Protein AF-A0A644WWA4-F1 (afdb_monomer)

Organism: NCBI:txid1076179

Nearest PDB structures (foldseek):
  1xds-assembly1_B  TM=4.537E-01  e=2.143E+00  Streptomyces purpurascens
  6u6p-assembly1_B  TM=3.952E-01  e=3.153E+00  Neisseria gonorrhoeae
  4r9y-assembly2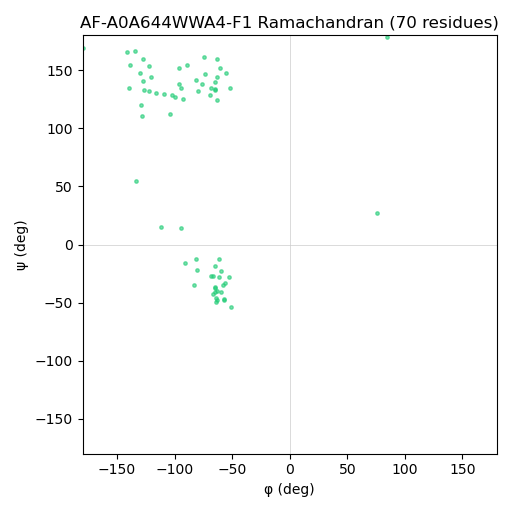_M  TM=2.277E-01  e=3.825E+00  Mus musculus

Sequence (72 aa):
MDLPSCKYMIFHGEPFKDEDFGEAIDTVWEAIKKFSPKLYGYEWATEDGPRFQLAPIGERGYIEGIPVRALQ

Mean predicted aligned error: 2.76 Å

Foldseek 3Di:
DDADDFDWDKQFFAAADPVCLVVLVVVSVVCVVPDDCVVVQKHFDCVSDDKDWDDADRHRGTMIITTIDGHD

Structure (mmCIF, N/CA/C/O backbone):
data_AF-A0A644WWA4-F1
#
_entry.id   AF-A0A644WWA4-F1
#
loop_
_atom_site.group_PDB
_atom_site.id
_atom_site.type_symbol
_atom_site.label_atom_id
_atom_site.label_alt_id
_atom_site.label_comp_id
_atom_site.label_asym_id
_atom_site.label_entity_id
_atom_site.label_seq_id
_atom_site.pdbx_PDB_ins_code
_atom_site.Cartn_x
_atom_site.Cartn_y
_atom_site.Cartn_z
_atom_site.occupancy
_atom_site.B_iso_or_equiv
_atom_site.auth_seq_id
_atom_site.auth_comp_id
_atom_site.auth_asym_id
_atom_site.auth_atom_id
_atom_site.pdbx_PDB_model_num
ATOM 1 N N . MET A 1 1 ? -1.050 -21.231 13.294 1.00 63.06 1 MET A N 1
ATOM 2 C CA . MET A 1 1 ? -1.662 -20.096 14.012 1.00 63.06 1 MET A CA 1
ATOM 3 C C . MET A 1 1 ? -2.381 -19.287 12.966 1.00 63.06 1 MET A C 1
ATOM 5 O O . MET A 1 1 ? -1.733 -18.899 12.002 1.00 63.06 1 MET A O 1
ATOM 9 N N . ASP A 1 2 ? -3.683 -19.101 13.134 1.00 81.62 2 ASP A N 1
ATOM 10 C CA . ASP A 1 2 ? -4.509 -18.341 12.202 1.00 81.62 2 ASP A CA 1
ATOM 11 C C . ASP A 1 2 ? -4.651 -16.909 12.708 1.00 81.62 2 ASP A C 1
ATOM 13 O O . ASP A 1 2 ? -4.809 -16.679 13.909 1.00 81.62 2 ASP A O 1
ATOM 17 N N . LEU A 1 3 ? -4.555 -15.946 11.794 1.00 81.31 3 LEU A N 1
ATOM 18 C CA . LEU A 1 3 ? -4.860 -14.555 12.101 1.00 81.31 3 LEU A CA 1
ATOM 19 C C . LEU A 1 3 ? -6.380 -14.354 12.032 1.00 81.31 3 LEU A C 1
ATOM 21 O O . LEU A 1 3 ? -7.027 -14.930 11.151 1.00 81.31 3 LEU A O 1
ATOM 25 N N . PRO A 1 4 ? -6.966 -13.548 12.931 1.00 86.44 4 PRO A N 1
ATOM 26 C CA . PRO A 1 4 ? -8.366 -13.171 12.812 1.00 86.44 4 PRO A CA 1
ATOM 27 C C . PRO A 1 4 ? -8.603 -12.411 11.501 1.00 86.44 4 PRO A C 1
ATOM 29 O O . PRO A 1 4 ? -7.713 -11.748 10.970 1.00 86.44 4 PRO A O 1
ATOM 32 N N . SER A 1 5 ? -9.822 -12.498 10.969 1.00 92.06 5 SER A N 1
ATOM 33 C CA . SER A 1 5 ? -10.197 -11.737 9.777 1.00 92.06 5 SER A CA 1
ATOM 34 C C . SER A 1 5 ? -10.176 -10.235 10.066 1.00 92.06 5 SER A C 1
ATOM 36 O O . SER A 1 5 ? -10.812 -9.794 11.025 1.00 92.06 5 SER A O 1
ATOM 38 N N . CYS A 1 6 ? -9.560 -9.447 9.191 1.00 94.50 6 CYS A N 1
ATOM 39 C CA . CYS A 1 6 ? -9.620 -7.989 9.228 1.00 94.50 6 CYS A CA 1
ATOM 40 C C . CYS A 1 6 ? -9.886 -7.411 7.830 1.00 94.50 6 CYS A C 1
ATOM 42 O O . CYS A 1 6 ? -9.852 -8.124 6.822 1.00 94.50 6 CYS A O 1
ATOM 44 N N . LYS A 1 7 ? -10.230 -6.120 7.770 1.00 96.81 7 LYS A N 1
ATOM 45 C CA . LYS A 1 7 ? -10.431 -5.399 6.507 1.00 96.81 7 LYS A CA 1
ATOM 46 C C . LYS A 1 7 ? -9.163 -4.652 6.134 1.00 96.81 7 LYS A C 1
ATOM 48 O O . LYS A 1 7 ? -8.421 -4.221 7.006 1.00 96.81 7 LYS A O 1
ATOM 53 N N . TYR A 1 8 ? -8.964 -4.454 4.837 1.00 97.94 8 TYR A N 1
ATOM 54 C CA . TYR A 1 8 ? -7.806 -3.760 4.294 1.00 97.94 8 TYR A CA 1
ATOM 55 C C . TYR A 1 8 ? -8.236 -2.637 3.363 1.00 97.94 8 TYR A C 1
ATOM 57 O O . TYR A 1 8 ? -9.156 -2.800 2.561 1.00 97.94 8 TYR A O 1
ATOM 65 N N . MET A 1 9 ? -7.526 -1.519 3.444 1.00 98.31 9 MET A N 1
ATOM 66 C CA . MET A 1 9 ? -7.491 -0.520 2.387 1.00 98.31 9 MET A CA 1
ATOM 67 C C . MET A 1 9 ? -6.302 -0.841 1.491 1.00 98.31 9 MET A C 1
ATOM 69 O O . MET A 1 9 ? -5.176 -0.976 1.976 1.00 98.31 9 MET A O 1
ATOM 73 N N . ILE A 1 10 ? -6.573 -0.991 0.199 1.00 98.31 10 ILE A N 1
ATOM 74 C CA . ILE A 1 10 ? -5.565 -1.338 -0.795 1.00 98.31 10 ILE A CA 1
ATOM 75 C C . ILE A 1 10 ? -5.125 -0.072 -1.516 1.00 98.31 10 ILE A C 1
ATOM 77 O O . ILE A 1 10 ? -5.952 0.657 -2.060 1.00 98.31 10 ILE A O 1
ATOM 81 N N . PHE A 1 11 ? -3.818 0.149 -1.543 1.00 98.50 11 PHE A N 1
ATOM 82 C CA . PHE A 1 11 ? -3.180 1.117 -2.416 1.00 98.50 11 PHE A CA 1
ATOM 83 C C . PHE A 1 11 ? -2.560 0.367 -3.577 1.00 98.50 11 PHE A C 1
ATOM 85 O O . PHE A 1 11 ? -1.826 -0.604 -3.391 1.00 98.50 11 PHE A O 1
ATOM 92 N N . HIS A 1 12 ? -2.882 0.824 -4.777 1.00 98.38 12 HIS A N 1
ATOM 93 C CA . HIS A 1 12 ? -2.418 0.236 -6.018 1.00 98.38 12 HIS A CA 1
ATOM 94 C C . HIS A 1 12 ? -1.818 1.357 -6.861 1.00 98.38 12 HIS A C 1
ATOM 96 O O . HIS A 1 12 ? -2.528 2.266 -7.284 1.00 98.38 12 HIS A O 1
ATOM 102 N N . GLY A 1 13 ? -0.496 1.324 -7.016 1.00 97.88 13 GLY A N 1
ATOM 103 C CA . GLY A 1 13 ? 0.239 2.240 -7.880 1.00 97.88 13 GLY A CA 1
ATOM 104 C C . GLY A 1 13 ? 0.062 1.904 -9.359 1.00 97.88 13 GLY A C 1
ATOM 105 O O . GLY A 1 13 ? -0.313 0.787 -9.718 1.00 97.88 13 GLY A O 1
ATOM 106 N N . GLU A 1 14 ? 0.359 2.874 -10.217 1.00 98.06 14 GLU A N 1
ATOM 107 C CA . GLU A 1 14 ? 0.325 2.697 -11.669 1.00 98.06 14 GLU A CA 1
ATOM 108 C C . GLU A 1 14 ? 1.358 1.656 -12.146 1.00 98.06 14 GLU A C 1
ATOM 110 O O . GLU A 1 14 ? 2.327 1.369 -11.431 1.00 98.06 14 GLU A O 1
ATOM 115 N N . PRO A 1 15 ? 1.177 1.080 -13.349 1.00 98.44 15 PRO A N 1
ATOM 116 C CA . PRO A 1 15 ? 2.230 0.326 -14.011 1.00 98.44 15 PRO A CA 1
ATOM 117 C C . PRO A 1 15 ? 3.507 1.158 -14.180 1.00 98.44 15 PRO A C 1
ATOM 119 O O . PRO A 1 15 ? 3.455 2.367 -14.403 1.00 98.44 15 PRO A O 1
ATOM 122 N N . PHE A 1 16 ? 4.656 0.497 -14.119 1.00 98.31 16 PHE A N 1
ATOM 123 C CA . PHE A 1 16 ? 5.978 1.117 -14.216 1.00 98.31 16 PHE A CA 1
ATOM 124 C C . PHE A 1 16 ? 6.922 0.220 -15.026 1.00 98.31 16 PHE A C 1
ATOM 126 O O . PHE A 1 16 ? 6.630 -0.952 -15.268 1.00 98.31 16 PHE A O 1
ATOM 133 N N . LYS A 1 17 ? 8.066 0.751 -15.467 1.00 98.38 17 LYS A N 1
ATOM 134 C CA . LYS A 1 17 ? 9.125 -0.093 -16.038 1.00 98.38 17 LYS A CA 1
ATOM 135 C C . LYS A 1 17 ? 9.846 -0.812 -14.916 1.00 98.38 17 LYS A C 1
ATOM 137 O O . LYS A 1 17 ? 10.183 -0.164 -13.938 1.00 98.38 17 LYS A O 1
ATOM 142 N N . ASP A 1 18 ? 10.168 -2.092 -15.070 1.00 97.56 18 ASP A N 1
ATOM 143 C CA . ASP A 1 18 ? 10.756 -2.887 -13.979 1.00 97.56 18 ASP A CA 1
ATOM 144 C C . ASP A 1 18 ? 12.010 -2.263 -13.334 1.00 97.56 18 ASP A C 1
ATOM 146 O O . ASP A 1 18 ? 12.245 -2.490 -12.154 1.00 97.56 18 ASP A O 1
ATOM 150 N N . GLU A 1 19 ? 12.790 -1.456 -14.062 1.00 98.00 19 GLU A N 1
ATOM 151 C CA . GLU A 1 19 ? 13.945 -0.705 -13.538 1.00 98.00 19 GLU A CA 1
ATOM 152 C C . GLU A 1 19 ? 13.572 0.431 -12.560 1.00 98.00 19 GLU A C 1
ATOM 154 O O . GLU A 1 19 ? 14.338 0.724 -11.642 1.00 98.00 19 GLU A O 1
ATOM 159 N N . ASP A 1 20 ? 12.367 0.990 -12.685 1.00 98.25 20 ASP A N 1
ATOM 160 C CA . ASP A 1 20 ? 11.853 2.137 -11.922 1.00 98.25 20 ASP A CA 1
ATOM 161 C C . ASP A 1 20 ? 11.044 1.708 -10.676 1.00 98.25 20 ASP A C 1
ATOM 163 O O . ASP A 1 20 ? 10.321 2.504 -10.070 1.00 98.25 20 ASP A O 1
ATOM 167 N N . PHE A 1 21 ? 11.132 0.436 -10.262 1.00 97.88 21 PHE A N 1
ATOM 168 C CA . PHE A 1 21 ? 10.303 -0.114 -9.180 1.00 97.88 21 PHE A CA 1
ATOM 169 C C . PHE A 1 21 ? 10.423 0.658 -7.855 1.00 97.88 21 PHE A C 1
ATOM 171 O O . PHE A 1 21 ? 9.448 0.753 -7.109 1.00 97.88 21 PHE A O 1
ATOM 178 N N . GLY A 1 22 ? 11.605 1.207 -7.553 1.00 98.25 22 GLY A N 1
ATOM 179 C CA . GLY A 1 22 ? 11.840 1.991 -6.339 1.00 98.25 22 GLY A CA 1
ATOM 180 C C . GLY A 1 22 ? 11.003 3.270 -6.310 1.00 98.25 22 GLY A C 1
ATOM 181 O O . GLY A 1 22 ? 10.320 3.535 -5.323 1.00 98.25 22 GLY A O 1
ATOM 182 N N . GLU A 1 23 ? 10.970 4.003 -7.425 1.00 98.50 23 GLU A N 1
ATOM 183 C CA . GLU A 1 23 ? 10.185 5.236 -7.557 1.00 98.50 23 GLU A CA 1
ATOM 184 C C . GLU A 1 23 ? 8.677 4.957 -7.462 1.00 98.50 23 GLU A C 1
ATOM 186 O O . GLU A 1 23 ? 7.927 5.715 -6.836 1.00 98.50 23 GLU A O 1
ATOM 191 N N . ALA A 1 24 ? 8.226 3.829 -8.022 1.00 98.25 24 ALA A N 1
ATOM 192 C CA . ALA A 1 24 ? 6.835 3.396 -7.927 1.00 98.25 24 ALA A CA 1
ATOM 193 C C . ALA 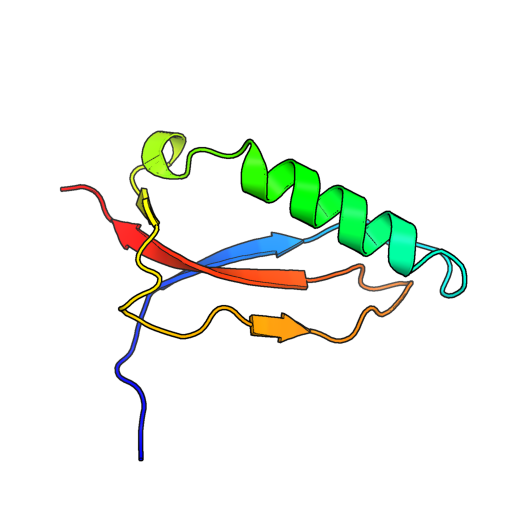A 1 24 ? 6.422 3.069 -6.478 1.00 98.25 24 ALA A C 1
ATOM 195 O O . ALA A 1 24 ? 5.326 3.439 -6.044 1.00 98.25 24 ALA A O 1
ATOM 196 N N . ILE A 1 25 ? 7.301 2.414 -5.709 1.00 98.44 25 ILE A N 1
ATOM 197 C CA . ILE A 1 25 ? 7.080 2.138 -4.281 1.00 98.44 25 ILE A CA 1
ATOM 198 C C . ILE A 1 25 ? 7.011 3.446 -3.487 1.00 98.44 25 ILE A C 1
ATOM 200 O O . ILE A 1 25 ? 6.054 3.650 -2.733 1.00 98.44 25 ILE A O 1
ATOM 204 N N . ASP A 1 26 ? 7.978 4.344 -3.687 1.00 98.56 26 ASP A N 1
ATOM 205 C CA . ASP A 1 26 ? 8.042 5.624 -2.977 1.00 98.56 26 ASP A CA 1
ATOM 206 C C . ASP A 1 26 ? 6.800 6.480 -3.242 1.00 98.56 26 ASP A C 1
ATOM 208 O O . ASP A 1 26 ? 6.223 7.050 -2.312 1.00 98.56 26 ASP A O 1
ATOM 212 N N . THR A 1 27 ? 6.318 6.497 -4.487 1.00 98.38 27 THR A N 1
ATOM 213 C CA . THR A 1 27 ? 5.079 7.188 -4.873 1.00 98.38 27 THR A CA 1
ATOM 214 C C . THR A 1 27 ? 3.881 6.689 -4.059 1.00 98.38 27 THR A C 1
ATOM 216 O O . THR A 1 27 ? 3.128 7.491 -3.495 1.00 98.38 27 THR A O 1
ATOM 219 N N . VAL A 1 28 ? 3.713 5.368 -3.946 1.00 98.44 28 VAL A N 1
ATOM 220 C CA . VAL A 1 28 ? 2.620 4.769 -3.165 1.00 98.44 28 VAL A CA 1
ATOM 221 C C . VAL A 1 28 ? 2.783 5.055 -1.671 1.00 98.44 28 VAL A C 1
ATOM 223 O O . VAL A 1 28 ? 1.812 5.420 -1.006 1.00 98.44 28 VAL A O 1
ATOM 226 N N . TRP A 1 29 ? 3.996 4.955 -1.126 1.00 98.50 29 TRP A N 1
ATOM 227 C CA . TRP A 1 29 ? 4.251 5.265 0.283 1.00 98.50 29 TRP A CA 1
ATOM 228 C C . TRP A 1 29 ? 3.975 6.731 0.626 1.00 98.50 29 TRP A C 1
ATOM 230 O O . TRP A 1 29 ? 3.394 7.013 1.677 1.00 98.50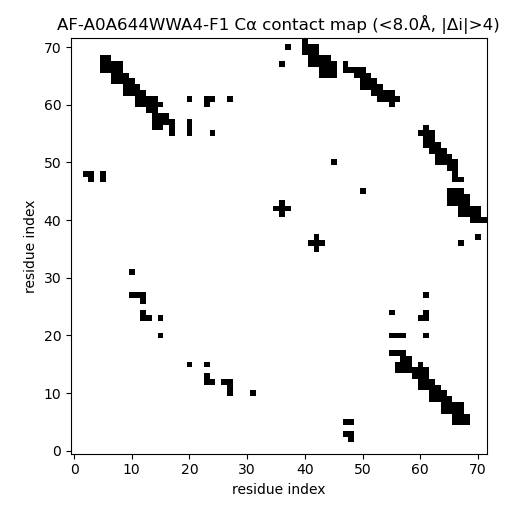 29 TRP A O 1
ATOM 240 N N . GLU A 1 30 ? 4.334 7.670 -0.248 1.00 98.62 30 GLU A N 1
ATOM 241 C CA . GLU A 1 30 ? 4.016 9.088 -0.069 1.00 98.62 30 GLU A CA 1
ATOM 242 C C . GLU A 1 30 ? 2.510 9.360 -0.120 1.00 98.62 30 GLU A C 1
ATOM 244 O O . GLU A 1 30 ? 2.010 10.182 0.656 1.00 98.62 30 GLU A O 1
ATOM 249 N N . ALA A 1 31 ? 1.770 8.650 -0.978 1.00 98.19 31 ALA A N 1
ATOM 250 C CA . ALA A 1 31 ? 0.313 8.725 -1.006 1.00 98.19 31 ALA A CA 1
ATOM 251 C C . ALA A 1 31 ? -0.297 8.220 0.312 1.00 98.19 31 ALA A C 1
ATOM 253 O O . ALA A 1 31 ? -1.108 8.916 0.921 1.00 98.19 31 ALA A O 1
ATOM 254 N N . ILE A 1 32 ? 0.152 7.060 0.800 1.00 98.00 32 ILE A N 1
ATOM 255 C CA . ILE A 1 32 ? -0.305 6.455 2.060 1.00 98.00 32 ILE A CA 1
ATOM 256 C C . ILE A 1 32 ? -0.093 7.394 3.250 1.00 98.00 32 ILE A C 1
ATOM 258 O O . ILE A 1 32 ? -1.016 7.596 4.037 1.00 98.00 32 ILE A O 1
ATOM 262 N N . LYS A 1 33 ? 1.093 8.008 3.371 1.00 97.75 33 LYS A N 1
ATOM 263 C CA . LYS A 1 33 ? 1.419 8.936 4.472 1.00 97.75 33 LYS A CA 1
ATOM 264 C C . LYS A 1 33 ? 0.461 10.128 4.546 1.00 97.75 33 LYS A C 1
ATOM 266 O O . LYS A 1 33 ? 0.184 10.624 5.636 1.00 97.75 33 LYS A O 1
ATOM 271 N N . LYS A 1 34 ? -0.013 10.607 3.394 1.00 97.94 34 LYS A N 1
ATOM 272 C CA . LYS A 1 34 ? -0.887 11.787 3.277 1.00 97.94 34 LYS A CA 1
ATOM 273 C C . LYS A 1 34 ? -2.372 11.426 3.318 1.00 97.94 34 LYS A C 1
ATOM 275 O O . LYS A 1 34 ? -3.210 12.306 3.509 1.00 97.94 34 LYS A O 1
ATOM 280 N N . PHE A 1 35 ? -2.710 10.155 3.123 1.00 98.00 35 PHE A N 1
ATOM 281 C CA . PHE A 1 35 ? -4.086 9.703 3.007 1.00 98.00 35 PHE A CA 1
ATOM 282 C C . PHE A 1 35 ? -4.766 9.559 4.372 1.00 98.00 35 PHE A C 1
ATOM 284 O O . PHE A 1 35 ? -4.249 8.923 5.291 1.00 98.00 35 PHE A O 1
ATOM 291 N N . SER A 1 36 ? -5.979 10.104 4.485 1.00 97.88 36 SER A N 1
ATOM 292 C CA . SER A 1 36 ? -6.841 9.900 5.649 1.00 97.88 36 SER A CA 1
ATOM 293 C C . SER A 1 36 ? -7.958 8.907 5.308 1.00 97.88 36 SER A C 1
ATOM 295 O O . SER A 1 36 ? -8.866 9.262 4.551 1.00 97.88 36 SER A O 1
ATOM 297 N N . PRO A 1 37 ? -7.963 7.695 5.896 1.00 97.88 37 PRO A N 1
ATOM 298 C CA . PRO A 1 37 ? -9.010 6.700 5.658 1.00 97.88 37 PRO A CA 1
ATOM 299 C C . PRO A 1 37 ? -10.377 7.168 6.174 1.00 97.88 37 PRO A C 1
ATOM 301 O O . PRO A 1 37 ? -11.415 6.691 5.713 1.00 97.88 37 PRO A O 1
ATOM 304 N N . LYS A 1 38 ? -10.387 8.165 7.072 1.00 97.81 38 LYS A N 1
ATOM 305 C CA . LYS A 1 38 ? -11.606 8.742 7.649 1.00 97.81 38 LYS A CA 1
ATOM 306 C C . LYS A 1 38 ? -12.505 9.370 6.591 1.00 97.81 38 LYS A C 1
ATOM 308 O O . LYS A 1 38 ? -13.719 9.357 6.754 1.00 97.81 38 LYS A O 1
ATOM 313 N N . LEU A 1 39 ? -11.922 9.849 5.486 1.00 96.69 39 LEU A N 1
ATOM 314 C CA . LEU A 1 39 ? -12.662 10.368 4.328 1.00 96.69 39 LEU A CA 1
ATOM 315 C C . LEU A 1 39 ? -13.600 9.325 3.704 1.00 96.69 39 LEU A C 1
ATOM 317 O O . LEU A 1 39 ? -14.580 9.692 3.066 1.00 96.69 39 LEU A O 1
ATOM 321 N N . TYR A 1 40 ? -13.314 8.041 3.919 1.00 96.88 40 TYR A N 1
ATOM 322 C CA . TYR A 1 40 ? -14.091 6.911 3.420 1.00 96.88 40 TYR A CA 1
ATOM 323 C C . TYR A 1 40 ? -14.797 6.137 4.544 1.00 96.88 40 TYR A C 1
ATOM 325 O O . TYR A 1 40 ? -15.253 5.020 4.319 1.00 96.88 40 TYR A O 1
ATOM 333 N N . GLY A 1 41 ? -14.891 6.707 5.752 1.00 97.88 41 GLY A N 1
ATOM 334 C CA . GLY A 1 41 ? -15.540 6.054 6.892 1.00 97.88 41 GLY A CA 1
ATOM 335 C C . GLY A 1 41 ? -14.704 4.946 7.536 1.00 97.88 41 GLY A C 1
ATOM 336 O O . GLY A 1 41 ? -15.268 4.019 8.108 1.00 97.88 41 GLY A O 1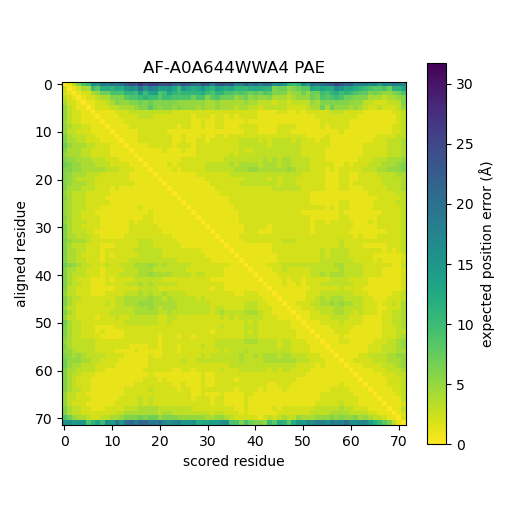
ATOM 337 N N . TYR A 1 42 ? -13.373 5.019 7.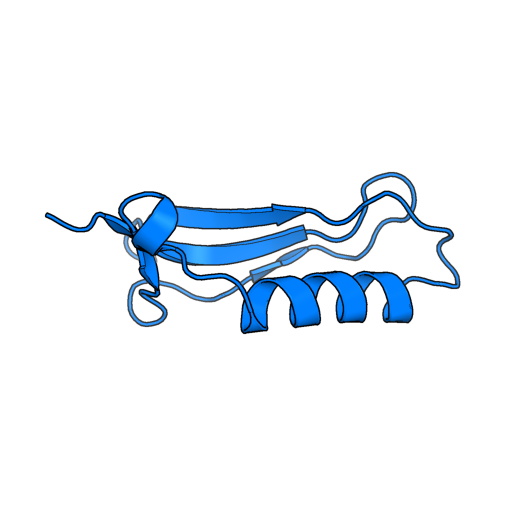448 1.00 98.25 42 TYR A N 1
ATOM 338 C CA . TYR A 1 42 ? -12.463 4.044 8.051 1.00 98.25 42 TYR A CA 1
ATOM 339 C C . TYR A 1 42 ? -11.394 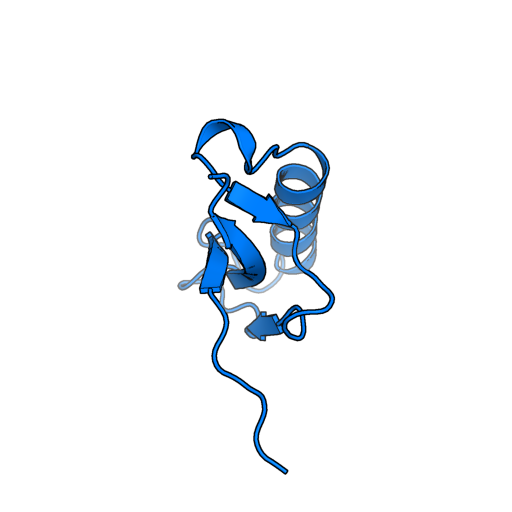4.701 8.939 1.00 98.25 42 TYR A C 1
ATOM 341 O O . TYR A 1 42 ? -11.062 5.874 8.791 1.00 98.25 42 TYR A O 1
ATOM 349 N N . GLU A 1 43 ? -10.799 3.927 9.836 1.00 98.00 43 GLU A N 1
ATOM 350 C CA . GLU A 1 43 ? -9.573 4.258 10.566 1.00 98.00 43 GLU A CA 1
ATOM 351 C C . GLU A 1 43 ? -8.497 3.201 10.324 1.00 98.00 43 GLU A C 1
ATOM 353 O O . GLU A 1 43 ? -8.814 2.049 10.028 1.00 98.00 43 GLU A O 1
ATOM 358 N N . TRP A 1 44 ? -7.226 3.589 10.441 1.00 97.69 44 TRP A N 1
ATOM 359 C CA . TRP A 1 44 ? -6.120 2.632 10.434 1.00 97.69 44 TRP A CA 1
ATOM 360 C C . TRP A 1 44 ? -6.211 1.722 11.660 1.00 97.69 44 TRP A C 1
ATOM 362 O O . TRP A 1 44 ? -6.409 2.217 12.765 1.00 97.69 44 TRP A O 1
ATOM 372 N N . ALA A 1 45 ? -6.043 0.416 11.455 1.00 97.12 45 ALA A N 1
ATOM 373 C CA . ALA A 1 45 ? -6.157 -0.600 12.502 1.00 97.12 45 ALA A CA 1
ATOM 374 C C . ALA A 1 45 ? -4.976 -1.577 12.434 1.00 97.12 45 ALA A C 1
ATOM 376 O O . ALA A 1 45 ? -5.150 -2.783 12.284 1.00 97.12 45 ALA A O 1
ATOM 377 N N . THR A 1 46 ? -3.745 -1.060 12.470 1.00 94.88 46 THR A N 1
ATOM 378 C CA . THR A 1 46 ? -2.513 -1.857 12.288 1.00 94.88 46 THR A CA 1
ATOM 379 C C . THR A 1 46 ? -2.308 -2.951 13.343 1.00 94.88 46 THR A C 1
ATOM 381 O O . THR A 1 46 ? -1.452 -3.812 13.172 1.00 94.88 46 THR A O 1
ATOM 384 N N . GLU A 1 47 ? -3.077 -2.925 14.428 1.00 94.00 47 GLU A N 1
ATOM 385 C CA . GLU A 1 47 ? -3.156 -3.976 15.438 1.00 94.00 47 GLU A CA 1
ATOM 386 C C . GLU A 1 47 ? -4.061 -5.162 15.044 1.00 94.00 47 GLU A C 1
ATOM 388 O O . GLU A 1 47 ? -3.858 -6.264 15.551 1.00 94.00 47 GLU A O 1
ATOM 393 N N . ASP A 1 48 ? -5.010 -4.975 14.116 1.00 94.38 48 ASP A N 1
ATOM 394 C CA . ASP A 1 48 ? -5.961 -6.012 13.672 1.00 94.38 48 ASP A CA 1
ATOM 395 C C . ASP A 1 48 ? -5.352 -6.962 12.623 1.00 94.38 48 ASP A C 1
ATOM 397 O O . ASP A 1 48 ? -5.923 -8.006 12.302 1.00 94.38 48 ASP A O 1
ATOM 401 N N . GLY A 1 49 ? -4.194 -6.616 12.060 1.00 93.88 49 GLY A N 1
ATOM 402 C CA . GLY A 1 49 ? -3.488 -7.444 11.088 1.00 93.88 49 GLY A CA 1
ATOM 403 C C . GLY A 1 49 ? -2.181 -6.816 10.605 1.00 93.88 49 GLY A C 1
ATOM 404 O O . GLY A 1 49 ? -1.914 -5.643 10.853 1.00 93.88 49 GLY A O 1
ATOM 405 N N . PRO A 1 50 ? -1.335 -7.570 9.892 1.00 94.94 50 PRO A N 1
ATOM 406 C CA . PRO A 1 50 ? -0.115 -7.020 9.323 1.00 94.94 50 PRO A CA 1
ATOM 407 C C . PRO A 1 50 ? -0.429 -6.139 8.112 1.00 94.94 50 PRO A C 1
ATOM 409 O O . PRO A 1 50 ? -1.320 -6.455 7.322 1.00 94.94 50 PRO A O 1
ATOM 412 N N . ARG A 1 51 ? 0.372 -5.090 7.905 1.00 96.25 51 ARG A N 1
ATOM 413 C CA . ARG A 1 51 ? 0.552 -4.487 6.576 1.00 96.25 51 ARG A CA 1
ATOM 414 C C . ARG A 1 51 ? 1.221 -5.519 5.671 1.00 96.25 51 ARG A C 1
ATOM 416 O O . ARG A 1 51 ? 2.141 -6.207 6.113 1.00 96.25 51 ARG A O 1
ATOM 423 N N . PHE A 1 52 ? 0.793 -5.614 4.419 1.00 96.19 52 PHE A N 1
ATOM 424 C CA . PHE A 1 52 ? 1.425 -6.512 3.455 1.00 96.19 52 PHE A CA 1
ATOM 425 C C . PHE A 1 52 ? 1.749 -5.786 2.158 1.00 96.19 52 PHE A C 1
ATOM 427 O O . PHE A 1 52 ? 1.027 -4.888 1.734 1.00 96.19 52 PHE A O 1
ATOM 434 N N . GLN A 1 53 ? 2.832 -6.224 1.527 1.00 98.12 53 GLN A N 1
ATOM 435 C CA . GLN A 1 53 ? 3.333 -5.711 0.261 1.00 98.12 53 GLN A CA 1
ATOM 436 C C . GLN A 1 53 ? 3.388 -6.872 -0.721 1.00 98.12 53 GLN A C 1
ATOM 438 O O . GLN A 1 53 ? 3.889 -7.947 -0.384 1.00 98.12 53 GLN A O 1
ATOM 443 N N . LEU A 1 54 ? 2.866 -6.672 -1.927 1.00 97.94 54 LEU A N 1
ATOM 444 C CA . LEU A 1 54 ? 3.084 -7.621 -3.011 1.00 97.94 54 LEU A CA 1
ATOM 445 C C . LEU A 1 54 ? 4.357 -7.244 -3.767 1.00 97.94 54 LEU A C 1
ATOM 447 O O . LEU A 1 54 ? 4.752 -6.079 -3.793 1.00 97.94 54 LEU A O 1
ATOM 451 N N . ALA A 1 55 ? 4.984 -8.234 -4.406 1.00 97.62 55 ALA A N 1
ATOM 452 C CA . ALA A 1 55 ? 6.156 -7.990 -5.241 1.00 97.62 55 ALA A CA 1
ATOM 453 C C . ALA A 1 55 ? 5.867 -6.877 -6.273 1.00 97.62 55 ALA A C 1
ATOM 455 O O . ALA A 1 55 ? 4.807 -6.904 -6.902 1.00 97.62 55 ALA A O 1
ATOM 456 N N . PRO A 1 56 ? 6.756 -5.899 -6.473 1.00 97.31 56 PRO A N 1
ATOM 457 C CA . PRO A 1 56 ? 6.595 -4.948 -7.565 1.00 97.31 56 PRO A CA 1
ATOM 458 C C . PRO A 1 56 ? 6.665 -5.713 -8.897 1.00 97.31 56 PRO A C 1
ATOM 460 O O . PRO A 1 56 ? 7.607 -6.464 -9.129 1.00 97.31 56 PRO A O 1
ATOM 463 N N . ILE A 1 57 ? 5.640 -5.575 -9.740 1.00 98.31 57 ILE A N 1
ATOM 464 C CA . ILE A 1 57 ? 5.595 -6.167 -11.086 1.00 98.31 57 ILE A CA 1
ATOM 465 C C . ILE A 1 57 ? 5.221 -5.037 -12.038 1.00 98.31 57 ILE A C 1
ATOM 467 O O . ILE A 1 57 ? 4.137 -4.482 -11.865 1.00 98.31 57 ILE A O 1
ATOM 471 N N . GLY A 1 58 ? 6.067 -4.711 -13.020 1.00 98.06 58 GLY A N 1
ATOM 472 C CA . GLY A 1 58 ? 5.919 -3.511 -13.847 1.00 98.06 58 GLY A CA 1
ATOM 473 C C . GLY A 1 58 ? 4.531 -3.336 -14.461 1.00 98.06 58 GLY A C 1
ATOM 474 O O . GLY A 1 58 ? 3.869 -2.336 -14.208 1.00 98.06 58 GLY A O 1
ATOM 475 N N . GLU A 1 59 ? 4.019 -4.347 -15.169 1.00 97.81 59 GLU A N 1
ATOM 476 C CA . GLU A 1 59 ? 2.683 -4.288 -15.791 1.00 97.81 59 GLU A CA 1
ATOM 477 C C . GLU A 1 59 ? 1.531 -4.243 -14.776 1.00 97.81 59 GLU A C 1
ATOM 479 O O . GLU A 1 59 ? 0.457 -3.717 -15.071 1.00 97.81 59 GLU A O 1
ATOM 484 N N . ARG A 1 60 ? 1.736 -4.802 -13.575 1.00 97.81 60 ARG A N 1
ATOM 485 C CA . ARG A 1 60 ? 0.723 -4.802 -12.515 1.00 97.81 60 ARG A CA 1
ATOM 486 C C . ARG A 1 60 ? 0.731 -3.499 -11.734 1.00 97.81 60 ARG A C 1
ATOM 488 O O . ARG A 1 60 ? -0.325 -3.109 -11.262 1.00 97.81 60 ARG A O 1
ATOM 495 N N . GLY A 1 61 ? 1.886 -2.881 -11.531 1.00 98.25 61 GLY A N 1
ATOM 496 C CA . GLY A 1 61 ? 2.086 -1.872 -10.501 1.00 98.25 61 GLY A CA 1
ATOM 497 C C . GLY A 1 61 ? 2.413 -2.472 -9.125 1.00 98.25 61 GLY A C 1
ATOM 498 O O . GLY A 1 61 ? 2.488 -3.693 -8.921 1.00 98.25 61 GLY A O 1
ATOM 499 N N . TYR A 1 62 ? 2.639 -1.578 -8.163 1.00 98.56 62 TYR A N 1
ATOM 500 C CA . TYR A 1 62 ? 2.942 -1.917 -6.774 1.00 98.56 62 TYR A CA 1
ATOM 501 C C . TYR A 1 62 ? 1.659 -1.906 -5.946 1.00 98.56 62 TYR A C 1
ATOM 503 O O . TYR A 1 62 ? 0.839 -0.998 -6.076 1.00 98.56 62 TYR A O 1
ATOM 511 N N . ILE A 1 63 ? 1.471 -2.929 -5.110 1.00 98.62 63 ILE A N 1
ATOM 512 C CA . ILE A 1 63 ? 0.259 -3.100 -4.309 1.00 98.62 63 ILE A CA 1
ATOM 513 C C . ILE A 1 63 ? 0.636 -3.259 -2.849 1.00 98.62 63 ILE A C 1
ATOM 515 O O . ILE A 1 63 ? 1.476 -4.091 -2.490 1.00 98.62 63 ILE A O 1
ATOM 519 N N . GLU A 1 64 ? -0.071 -2.514 -2.012 1.00 98.56 64 GLU A N 1
ATOM 520 C CA . GLU A 1 64 ? 0.079 -2.579 -0.577 1.00 98.56 64 GLU A CA 1
ATOM 521 C C . GLU A 1 64 ? -1.267 -2.506 0.142 1.00 98.56 64 GLU A C 1
ATOM 523 O O . GLU A 1 64 ? -2.120 -1.677 -0.176 1.00 98.56 64 GLU A O 1
ATOM 528 N N . GLY A 1 65 ? -1.452 -3.387 1.121 1.00 98.31 65 GLY A N 1
ATOM 529 C CA . GLY A 1 65 ? -2.630 -3.406 1.975 1.00 98.31 65 GLY A CA 1
A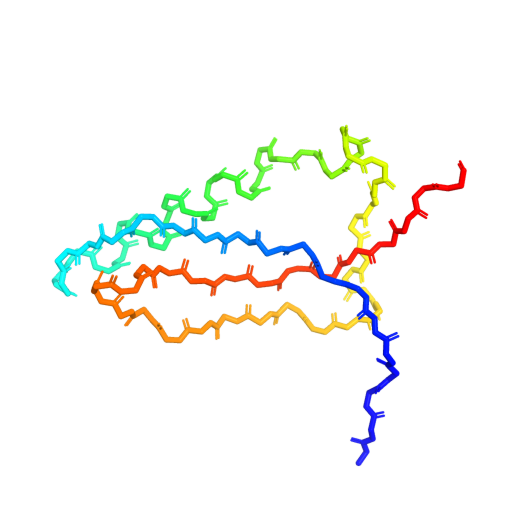TOM 530 C C . GLY A 1 65 ? -2.298 -2.957 3.389 1.00 98.31 65 GLY A C 1
ATOM 531 O O . GLY A 1 65 ? -1.387 -3.500 4.021 1.00 98.31 65 GLY A O 1
ATOM 532 N N . ILE A 1 66 ? -3.084 -2.014 3.911 1.00 98.44 66 ILE A N 1
ATOM 533 C CA . ILE A 1 66 ? -3.026 -1.580 5.312 1.00 98.44 66 ILE A CA 1
ATOM 534 C C . ILE A 1 66 ? -4.360 -1.916 5.987 1.00 98.44 66 ILE A C 1
ATOM 536 O O . ILE A 1 66 ? -5.412 -1.595 5.421 1.00 98.44 66 ILE A O 1
ATOM 540 N N . PRO A 1 67 ? -4.351 -2.562 7.167 1.00 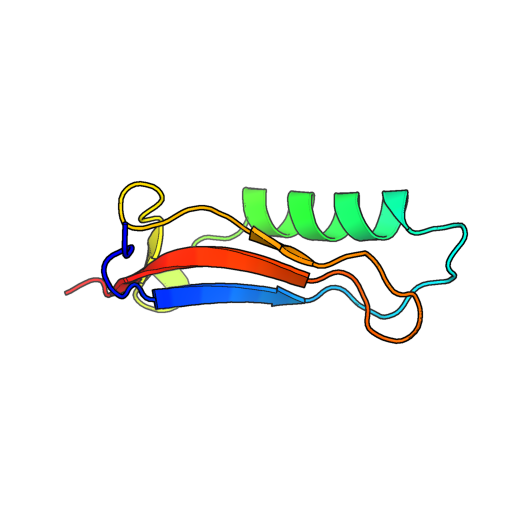98.12 67 PRO A N 1
ATOM 541 C CA . PRO A 1 67 ? -5.585 -2.897 7.853 1.00 98.12 67 PRO A CA 1
ATOM 542 C C . PRO A 1 67 ? -6.377 -1.654 8.269 1.00 98.12 67 PRO A C 1
ATOM 544 O O . PRO A 1 67 ? -5.809 -0.634 8.679 1.00 98.12 67 PRO A O 1
ATOM 547 N N . VAL A 1 68 ? -7.700 -1.762 8.194 1.00 98.12 68 VAL A N 1
ATOM 548 C CA . VAL A 1 68 ? -8.642 -0.706 8.560 1.00 98.12 68 VAL A CA 1
ATOM 549 C C . VAL A 1 68 ? -9.848 -1.240 9.319 1.00 98.12 68 VAL A C 1
ATOM 551 O O . VAL A 1 68 ? -10.283 -2.376 9.119 1.00 98.12 68 VAL A O 1
ATOM 554 N N . ARG A 1 69 ? -10.452 -0.367 10.123 1.00 97.50 69 ARG A N 1
ATOM 555 C CA 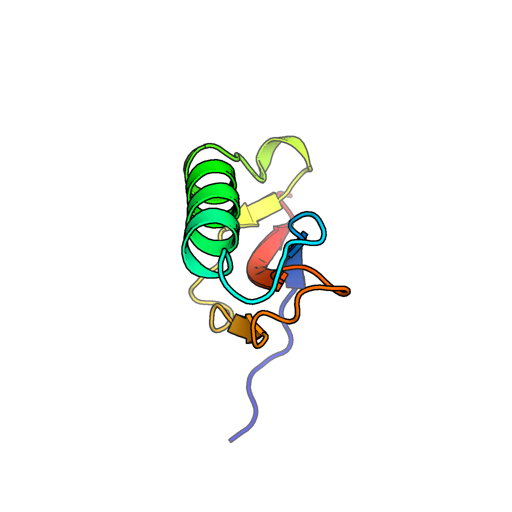. ARG A 1 69 ? -11.733 -0.595 10.798 1.00 97.50 69 ARG A CA 1
ATOM 556 C C . ARG A 1 69 ? -12.738 0.463 10.363 1.00 97.50 69 ARG A C 1
ATOM 558 O O . ARG A 1 69 ? -12.356 1.596 10.098 1.00 97.50 69 ARG A O 1
ATOM 565 N N . ALA A 1 70 ? -14.007 0.090 10.223 1.00 97.19 70 ALA A N 1
ATOM 566 C CA . ALA A 1 70 ? -15.049 1.061 9.901 1.00 97.19 70 ALA A CA 1
ATOM 567 C C . ALA A 1 70 ? -15.264 2.001 11.096 1.00 97.19 70 ALA A C 1
ATOM 569 O O . ALA A 1 70 ? -15.364 1.533 12.231 1.00 97.19 70 ALA A O 1
ATOM 570 N N . LEU A 1 71 ? -15.347 3.302 10.827 1.00 94.44 71 LEU A N 1
ATOM 571 C CA . LEU A 1 71 ? -15.823 4.284 11.792 1.00 94.44 71 LEU A CA 1
ATOM 572 C C . LEU A 1 71 ? -17.324 4.047 11.996 1.00 94.44 71 LEU A C 1
ATOM 574 O O . LEU A 1 71 ? -18.059 3.914 11.016 1.00 94.44 71 LEU A O 1
ATOM 578 N N . GLN A 1 72 ? -17.744 3.935 13.256 1.00 74.94 72 GLN A N 1
ATOM 579 C CA . GLN A 1 72 ? -19.159 3.843 13.631 1.00 74.94 72 GLN A CA 1
ATOM 580 C C . GLN A 1 72 ? -19.883 5.173 13.433 1.00 74.94 72 GLN A C 1
ATOM 582 O O . GLN A 1 72 ? -19.250 6.229 13.671 1.00 74.94 72 GLN A O 1
#

Radius of gyration: 13.45 Å; Cα contacts (8 Å, |Δi|>4): 124; chains: 1; bounding box: 33×32×32 Å

Secondary structure (DSSP, 8-state):
-PPPP-EEEEEEPPP--GGGHHHHHHHHHHHHHH--GGGGTEEE-TTSS--EEPPPBTTTB-EEEEEEEE--

pLDDT: mean 96.12, std 5.68, range [63.06, 98.62]

Solvent-accessible surface area (backbone atoms only — not comparable to full-atom values): 4262 Å² total; per-residue (Å²): 137,83,79,70,92,70,46,66,50,74,48,74,36,70,59,48,57,72,90,48,46,65,62,47,48,51,53,44,52,56,48,56,75,72,56,64,52,57,84,77,45,24,40,82,28,68,87,60,38,74,68,47,73,54,77,76,37,27,88,71,14,34,39,37,35,41,23,35,41,75,59,131